Protein AF-A0A1L7NMN4-F1 (afdb_monomer)

Organism: Pseudomonas putida (NCBI:txid303)

pLDDT: mean 85.79, std 9.91, range [39.97, 95.75]

Secondary structure (DSSP, 8-state):
--HHHHHHHHHHHHHHHHHHHHHHHHHHHHHHHHHHHHT--HHHHHHHHHHHHHHHHHHHH-HHHHHTGGGGGHHHHHHHHHHHHHHHHHHHHHH----STTHHHHHHHHHHHHHHHHHHHHHHHHHHHHHHHHHHHHHS-S---

Solvent-accessible surface area (backbone atoms only — not comparable to full-atom values): 7760 Å² total; per-residue (Å²): 134,58,74,68,58,56,51,53,50,50,51,52,53,49,53,52,51,51,51,52,51,50,50,52,55,49,49,52,49,25,25,52,48,14,32,55,75,72,67,48,52,71,67,52,54,51,49,50,52,48,33,50,54,50,39,52,50,48,35,71,75,28,74,65,27,47,81,51,56,70,56,60,55,42,51,63,49,22,44,50,48,24,14,51,54,17,44,52,52,57,48,36,76,74,73,54,74,72,85,54,91,61,32,64,59,50,50,52,53,49,50,52,50,50,52,50,26,52,45,31,56,60,47,39,41,49,51,44,36,50,53,41,50,50,41,47,58,73,68,48,73,92,77,86,120

Sequence (145 aa):
MNAIGKIFVGIFVGIFAGWAVGAVLLEGKLFLDGMAKLGIGNLGLFYFLGAFFASIGLLIASGAARSWKRLLTLFPLAMVVVAAFGGMHAIEATVGAPQDPTAHIYQSLKGMATLAAYGAFWLLPLIVVITYSVMIFESRPASAE

Foldseek 3Di:
DDPVVVVVVVVVVVVVVVVVVVVVVLLVVLLVLLCVVLVNDPVLVCVLVVLLVLLVVLCVVDPLSVVVPVLSVLSVVLSNLSSVLSVVVVVCVVPNQDPPPCNVVVVVVNVVSSVVSVCSSPPSSVVSNVVSVVSVVVPDPPPPD

Mean predicted aligned error: 8.05 Å

Radius of gyration: 20.98 Å; Cα contacts (8 Å, |Δi|>4): 101; chains: 1; bounding box: 36×58×64 Å

Structure (mmCIF, N/CA/C/O backbone):
data_AF-A0A1L7NMN4-F1
#
_entry.id   AF-A0A1L7NMN4-F1
#
loop_
_atom_site.group_PDB
_atom_site.id
_atom_site.type_symbol
_atom_site.label_atom_id
_atom_site.label_alt_id
_atom_site.label_comp_id
_atom_site.label_asym_id
_atom_site.label_entity_id
_atom_site.label_seq_id
_atom_site.pdbx_PDB_ins_code
_atom_site.Cartn_x
_atom_site.Cartn_y
_atom_site.Cartn_z
_atom_site.occupancy
_atom_site.B_iso_or_equiv
_atom_site.auth_seq_id
_atom_site.auth_comp_id
_atom_site.auth_asym_id
_atom_site.auth_atom_id
_atom_site.pdbx_PDB_model_num
ATOM 1 N N . MET A 1 1 ? -22.308 -36.177 2.158 1.00 62.62 1 MET A N 1
ATOM 2 C CA . MET A 1 1 ? -21.189 -35.894 1.225 1.00 62.62 1 MET A CA 1
ATOM 3 C C . MET A 1 1 ? -20.233 -37.081 1.210 1.00 62.62 1 MET A C 1
ATOM 5 O O . MET A 1 1 ? -19.647 -37.370 2.249 1.00 62.62 1 MET A O 1
ATOM 9 N N . ASN A 1 2 ? -20.101 -37.772 0.072 1.00 79.88 2 ASN A N 1
ATOM 10 C CA . ASN A 1 2 ? -19.199 -38.924 -0.084 1.00 79.88 2 ASN A CA 1
ATOM 11 C C . ASN A 1 2 ? -17.719 -38.518 0.029 1.00 79.88 2 ASN A C 1
ATOM 13 O O . ASN A 1 2 ? -17.369 -37.366 -0.232 1.00 79.88 2 ASN A O 1
ATOM 17 N N . ALA A 1 3 ? -16.852 -39.473 0.389 1.00 77.06 3 ALA A N 1
ATOM 18 C CA . ALA A 1 3 ? -15.405 -39.282 0.561 1.00 77.06 3 ALA A CA 1
ATOM 19 C C . ALA A 1 3 ? -14.732 -38.595 -0.644 1.00 77.06 3 ALA A C 1
ATOM 21 O O . ALA A 1 3 ? -13.911 -37.701 -0.463 1.00 77.06 3 ALA A O 1
ATOM 22 N N . ILE A 1 4 ? -15.170 -38.923 -1.862 1.00 78.81 4 ILE A N 1
ATOM 23 C CA . ILE A 1 4 ? -14.701 -38.307 -3.112 1.00 78.81 4 ILE A CA 1
ATOM 24 C C . ILE A 1 4 ? -14.978 -36.793 -3.133 1.00 78.81 4 ILE A C 1
ATOM 26 O O . ILE A 1 4 ? -14.104 -36.008 -3.481 1.00 78.81 4 ILE A O 1
ATOM 30 N N . GLY A 1 5 ? -16.152 -36.352 -2.669 1.00 78.19 5 GLY A N 1
ATOM 31 C CA . GLY A 1 5 ? -16.494 -34.928 -2.608 1.00 78.19 5 GLY A CA 1
ATOM 32 C C . GLY A 1 5 ? -15.623 -34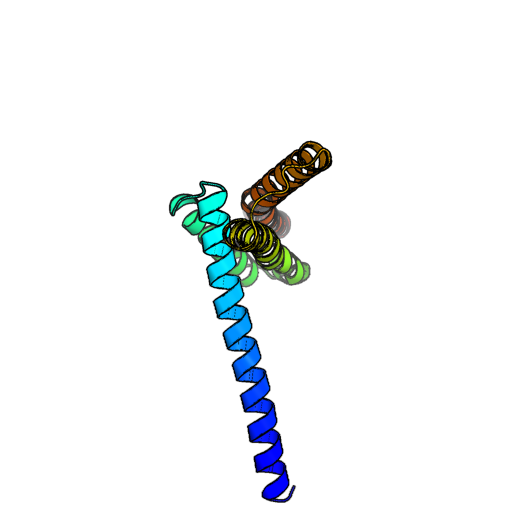.135 -1.628 1.00 78.19 5 GLY A C 1
ATOM 33 O O . GLY A 1 5 ? -15.301 -32.983 -1.892 1.00 78.19 5 GLY A O 1
ATOM 34 N N . LYS A 1 6 ? -15.179 -34.753 -0.525 1.00 81.56 6 LYS A N 1
ATOM 35 C CA . LYS A 1 6 ? -14.245 -34.117 0.423 1.00 81.56 6 LYS A CA 1
ATOM 36 C C . LYS A 1 6 ? -12.847 -33.951 -0.180 1.00 81.56 6 LYS A C 1
ATOM 38 O O . LYS A 1 6 ? -12.212 -32.930 0.059 1.00 81.56 6 LYS A O 1
ATOM 43 N N . ILE A 1 7 ? -12.401 -34.917 -0.987 1.00 82.38 7 ILE A N 1
ATOM 44 C CA . ILE A 1 7 ? -11.116 -34.856 -1.700 1.00 82.38 7 ILE A CA 1
ATOM 45 C C . ILE A 1 7 ? -11.128 -33.713 -2.720 1.00 82.38 7 ILE A C 1
ATOM 47 O O . ILE A 1 7 ? -10.221 -32.886 -2.711 1.00 82.38 7 ILE A O 1
ATOM 51 N N . PHE A 1 8 ? -12.179 -33.600 -3.539 1.00 85.88 8 PHE A N 1
ATOM 52 C CA . PHE A 1 8 ? -12.298 -32.499 -4.502 1.00 85.88 8 PHE A CA 1
ATOM 53 C C . PHE A 1 8 ? -12.349 -31.127 -3.823 1.00 85.88 8 PHE A C 1
ATOM 55 O O . PHE A 1 8 ? -11.641 -30.219 -4.250 1.00 85.88 8 PHE A O 1
ATOM 62 N N . VAL A 1 9 ? -13.111 -30.975 -2.734 1.00 86.00 9 VAL A N 1
ATOM 63 C CA . VAL A 1 9 ? -13.121 -29.723 -1.957 1.00 86.00 9 VAL A CA 1
ATOM 64 C C . VAL A 1 9 ? -11.730 -29.415 -1.398 1.00 86.00 9 VAL A C 1
ATOM 66 O O . VAL A 1 9 ? -11.286 -28.277 -1.500 1.00 86.00 9 VAL A O 1
ATOM 69 N N . GLY A 1 10 ? -11.012 -30.412 -0.873 1.00 81.31 10 GLY A N 1
ATOM 70 C CA . GLY A 1 10 ? -9.641 -30.237 -0.387 1.00 81.31 10 GLY A CA 1
ATOM 71 C C . GLY A 1 10 ? -8.669 -29.777 -1.476 1.00 81.31 10 GLY A C 1
ATOM 72 O O . GLY A 1 10 ? -7.881 -28.865 -1.239 1.00 81.31 10 GLY A O 1
ATOM 73 N N . ILE A 1 11 ? -8.766 -30.343 -2.684 1.00 86.50 11 ILE A N 1
ATOM 74 C CA . ILE A 1 11 ? -7.957 -29.929 -3.841 1.00 86.50 11 ILE A CA 1
ATOM 75 C C . ILE A 1 11 ? -8.286 -28.488 -4.238 1.00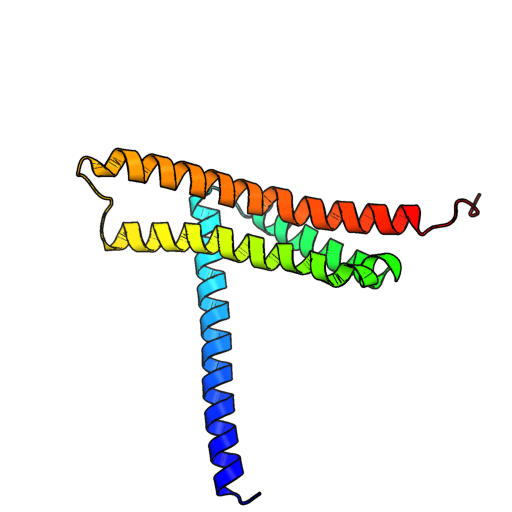 86.50 11 ILE A C 1
ATOM 77 O O . ILE A 1 11 ? -7.377 -27.674 -4.380 1.00 86.50 11 ILE A O 1
ATOM 81 N N . PHE A 1 12 ? -9.570 -28.145 -4.368 1.00 86.25 12 PHE A N 1
ATOM 82 C CA . PHE A 1 12 ? -9.983 -26.784 -4.716 1.00 86.25 12 PHE A CA 1
ATOM 83 C C . PHE A 1 12 ? -9.525 -25.767 -3.668 1.00 86.25 12 PHE A C 1
ATOM 85 O O . PHE A 1 12 ? -8.912 -24.762 -4.021 1.00 86.25 12 PHE A O 1
ATOM 92 N N . VAL A 1 13 ? -9.753 -26.042 -2.382 1.00 88.06 13 VAL A N 1
ATOM 93 C CA . VAL A 1 13 ? -9.293 -25.178 -1.285 1.00 88.06 13 VAL A CA 1
ATOM 94 C C . VAL A 1 13 ? -7.769 -25.045 -1.299 1.00 88.06 13 VAL A C 1
ATOM 96 O O . VAL A 1 13 ? -7.266 -23.936 -1.150 1.00 88.06 13 VAL A O 1
ATOM 99 N N . GLY A 1 14 ? -7.034 -26.134 -1.541 1.00 85.75 14 GLY A N 1
ATOM 100 C CA . GLY A 1 14 ? -5.575 -26.115 -1.655 1.00 85.75 14 GLY A CA 1
ATOM 101 C C . GLY A 1 14 ? -5.072 -25.245 -2.811 1.00 85.75 14 GLY A C 1
ATOM 102 O O . GLY A 1 14 ? -4.152 -24.451 -2.620 1.00 85.75 14 GLY A O 1
ATOM 103 N N . ILE A 1 15 ? -5.706 -25.331 -3.985 1.00 88.00 15 ILE A N 1
ATOM 104 C CA . ILE A 1 15 ? -5.367 -24.503 -5.154 1.00 88.00 15 ILE A CA 1
ATOM 105 C C . ILE A 1 15 ? -5.632 -23.023 -4.862 1.00 88.00 15 ILE A C 1
ATOM 107 O O . ILE A 1 15 ? -4.752 -22.190 -5.081 1.00 88.00 15 ILE A O 1
ATOM 111 N N . PHE A 1 16 ? -6.810 -22.692 -4.326 1.00 87.31 16 PHE A N 1
ATOM 112 C CA . PHE A 1 16 ? -7.161 -21.309 -3.995 1.00 87.31 16 PHE A CA 1
ATOM 113 C C . PHE A 1 16 ? -6.262 -20.726 -2.903 1.00 87.31 16 PHE A C 1
ATOM 115 O O . PHE A 1 16 ? -5.819 -19.584 -3.023 1.00 87.31 16 PHE A O 1
ATOM 122 N N . ALA A 1 17 ? -5.948 -21.504 -1.866 1.00 84.69 17 ALA A N 1
ATOM 123 C CA . ALA A 1 17 ? -5.016 -21.087 -0.826 1.00 84.69 17 ALA A CA 1
ATOM 124 C C . ALA A 1 17 ? -3.610 -20.853 -1.397 1.00 84.69 17 ALA A C 1
ATOM 126 O O . ALA A 1 17 ? -2.995 -19.830 -1.102 1.00 84.69 17 ALA A O 1
ATOM 127 N N . GLY A 1 18 ? -3.125 -21.749 -2.264 1.00 87.19 18 GLY A N 1
ATOM 128 C CA . GLY A 1 18 ? -1.839 -21.589 -2.946 1.00 87.19 18 GLY A CA 1
ATOM 129 C C . GLY A 1 18 ? -1.780 -20.326 -3.808 1.00 87.19 18 GLY A C 1
ATOM 130 O O . GLY A 1 18 ? -0.806 -19.579 -3.736 1.00 87.19 18 GLY A O 1
ATOM 131 N N . TRP A 1 19 ? -2.844 -20.038 -4.562 1.00 85.94 19 TRP A N 1
ATOM 132 C CA . TRP A 1 19 ? -2.963 -18.806 -5.348 1.00 85.94 19 TRP A CA 1
ATOM 133 C C . TRP A 1 19 ? -2.976 -17.555 -4.471 1.00 85.94 19 TRP A C 1
ATOM 135 O O . TRP A 1 19 ? -2.267 -16.597 -4.771 1.00 85.94 19 TRP A O 1
ATOM 145 N N . ALA A 1 20 ? -3.735 -17.566 -3.374 1.00 81.38 20 ALA A N 1
ATOM 146 C CA . ALA A 1 20 ? -3.796 -16.439 -2.449 1.00 81.38 20 ALA A CA 1
ATOM 147 C C . ALA A 1 20 ? -2.426 -16.152 -1.815 1.00 81.38 20 ALA A C 1
ATOM 149 O O . ALA A 1 20 ? -1.984 -15.006 -1.796 1.00 81.38 20 ALA A O 1
ATOM 150 N N . VAL A 1 21 ? -1.722 -17.190 -1.353 1.00 83.50 21 VAL A N 1
ATOM 151 C CA . VAL A 1 21 ? -0.370 -17.050 -0.791 1.00 83.50 21 VAL A CA 1
ATOM 152 C C . VAL A 1 21 ? 0.608 -16.542 -1.850 1.00 83.50 21 VAL A C 1
ATOM 154 O O . VAL A 1 21 ? 1.357 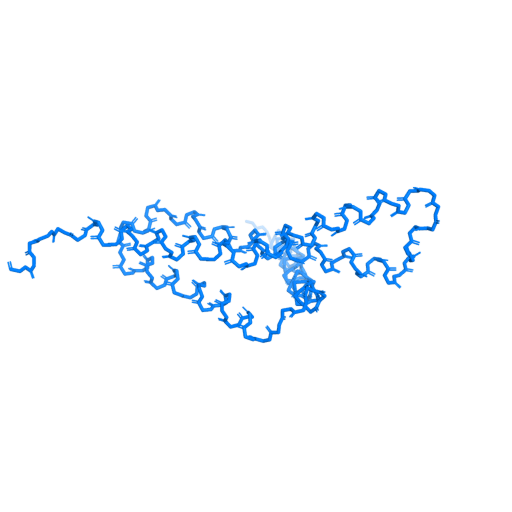-15.604 -1.585 1.00 83.50 21 VAL A O 1
ATOM 157 N N . GLY A 1 22 ? 0.574 -17.108 -3.059 1.00 83.56 22 GLY A N 1
ATOM 158 C CA . GLY A 1 22 ? 1.417 -16.663 -4.169 1.00 83.56 22 GLY A CA 1
ATOM 159 C C . GLY A 1 22 ? 1.191 -15.193 -4.524 1.00 83.56 22 GLY A C 1
ATOM 160 O O . GLY A 1 22 ? 2.158 -14.445 -4.665 1.00 83.56 22 GLY A O 1
ATOM 161 N N . ALA A 1 23 ? -0.070 -14.760 -4.592 1.00 83.25 23 ALA A N 1
ATOM 162 C CA . ALA A 1 23 ? -0.429 -13.371 -4.856 1.00 83.25 23 ALA A CA 1
ATOM 163 C C . ALA A 1 23 ? 0.093 -12.428 -3.762 1.00 83.25 23 ALA A C 1
ATOM 165 O O . ALA A 1 23 ? 0.697 -11.409 -4.077 1.00 83.25 23 ALA A O 1
ATOM 166 N N . VAL A 1 24 ? -0.062 -12.789 -2.484 1.00 85.31 24 VAL A N 1
ATOM 167 C CA . VAL A 1 24 ? 0.433 -11.973 -1.360 1.00 85.31 24 VAL A CA 1
ATOM 168 C C . VAL A 1 24 ? 1.957 -11.844 -1.382 1.00 85.31 24 VAL A C 1
ATOM 170 O O . VAL A 1 24 ? 2.480 -10.751 -1.172 1.00 85.31 24 VAL A O 1
ATOM 173 N N . LEU A 1 25 ? 2.680 -12.935 -1.650 1.00 87.31 25 LEU A N 1
ATOM 174 C CA . LEU A 1 25 ? 4.144 -12.909 -1.729 1.00 87.31 25 LEU A CA 1
ATOM 175 C C . LEU A 1 25 ? 4.636 -12.079 -2.920 1.00 87.31 25 LEU A C 1
ATOM 177 O O . LEU A 1 25 ? 5.603 -11.326 -2.785 1.00 87.31 25 LEU A O 1
ATOM 181 N N . LEU A 1 26 ? 3.967 -12.199 -4.070 1.00 88.12 26 LEU A N 1
ATOM 182 C CA . LEU A 1 26 ? 4.287 -11.425 -5.266 1.00 88.12 26 LEU A CA 1
ATOM 183 C C . LEU A 1 26 ? 4.040 -9.931 -5.041 1.00 88.12 26 LEU A C 1
ATOM 185 O O . LEU A 1 26 ? 4.953 -9.135 -5.242 1.00 88.12 26 LEU A O 1
ATOM 189 N N . GLU A 1 27 ? 2.846 -9.560 -4.578 1.00 86.88 27 GLU A N 1
ATOM 190 C CA . GLU A 1 27 ? 2.485 -8.172 -4.260 1.00 86.88 27 GLU A CA 1
ATOM 191 C C . GLU A 1 27 ? 3.422 -7.578 -3.205 1.00 86.88 27 GLU A C 1
ATOM 193 O O . GLU A 1 27 ? 3.904 -6.459 -3.359 1.00 86.88 27 GLU A O 1
ATOM 198 N N . GLY A 1 28 ? 3.760 -8.347 -2.165 1.00 87.56 28 GLY A N 1
ATOM 199 C CA . GLY A 1 28 ? 4.710 -7.920 -1.141 1.00 87.56 28 GLY A CA 1
ATOM 200 C C . GLY A 1 28 ? 6.094 -7.612 -1.714 1.00 87.56 28 GLY A C 1
ATOM 201 O O . GLY A 1 28 ? 6.682 -6.582 -1.386 1.00 87.56 28 GLY A O 1
ATOM 202 N N . LYS A 1 29 ? 6.603 -8.462 -2.613 1.00 91.25 29 LYS A N 1
ATOM 203 C CA . LYS A 1 29 ? 7.881 -8.216 -3.291 1.00 91.25 29 LYS A CA 1
ATOM 204 C C . LYS A 1 29 ? 7.809 -6.992 -4.207 1.00 91.25 29 LYS A C 1
ATOM 206 O O . LYS A 1 29 ? 8.675 -6.128 -4.123 1.00 91.25 29 LYS A O 1
ATOM 211 N N . LEU A 1 30 ? 6.774 -6.901 -5.042 1.00 91.88 30 LEU A N 1
ATOM 212 C CA . LEU A 1 30 ? 6.584 -5.782 -5.970 1.00 91.88 30 LEU A CA 1
ATOM 213 C C . LEU A 1 30 ? 6.436 -4.448 -5.235 1.00 91.88 30 LEU A C 1
ATOM 215 O O . LEU A 1 30 ? 6.956 -3.435 -5.695 1.00 91.88 30 LEU A O 1
ATOM 219 N N . PHE A 1 31 ? 5.774 -4.447 -4.079 1.00 92.75 31 PHE A N 1
ATOM 220 C CA . PHE A 1 31 ? 5.678 -3.283 -3.208 1.00 92.75 31 PHE A CA 1
ATOM 221 C C . PHE A 1 31 ? 7.053 -2.833 -2.705 1.00 92.75 31 PHE A C 1
ATOM 223 O O . PHE A 1 31 ? 7.387 -1.654 -2.825 1.00 92.75 31 PHE A O 1
ATOM 230 N N . LEU A 1 32 ? 7.872 -3.758 -2.191 1.00 92.12 32 LEU A N 1
ATOM 231 C CA . LEU A 1 32 ? 9.231 -3.447 -1.731 1.00 92.12 32 LEU A CA 1
ATOM 232 C C . LEU A 1 32 ? 10.121 -2.940 -2.875 1.00 92.12 32 LEU A C 1
ATOM 234 O O . LEU A 1 32 ? 10.842 -1.956 -2.701 1.00 92.12 32 LEU A O 1
ATOM 238 N N . ASP A 1 33 ? 10.027 -3.558 -4.053 1.00 91.38 33 ASP A N 1
ATOM 239 C CA . ASP A 1 33 ? 10.732 -3.103 -5.253 1.00 91.38 33 ASP A CA 1
ATOM 240 C C . ASP A 1 33 ? 10.263 -1.696 -5.662 1.00 91.38 33 ASP A C 1
ATOM 242 O O . ASP A 1 33 ? 11.083 -0.819 -5.940 1.00 91.38 33 ASP A O 1
ATOM 246 N N . GLY A 1 34 ? 8.952 -1.442 -5.636 1.00 91.00 34 GLY A N 1
ATOM 247 C CA . GLY A 1 34 ? 8.357 -0.131 -5.895 1.00 91.00 34 GLY A CA 1
ATOM 248 C C . GLY A 1 34 ? 8.869 0.940 -4.935 1.00 91.00 34 GLY A C 1
ATOM 249 O O . GLY A 1 34 ? 9.316 1.996 -5.380 1.00 91.00 34 GLY A O 1
ATOM 250 N N . MET A 1 35 ? 8.898 0.653 -3.632 1.00 93.56 35 MET A N 1
ATOM 251 C CA . MET A 1 35 ? 9.471 1.548 -2.622 1.00 93.56 35 MET A CA 1
ATOM 252 C C . MET A 1 35 ? 10.939 1.870 -2.903 1.00 93.56 35 MET A C 1
ATOM 254 O O . MET A 1 35 ? 11.326 3.041 -2.901 1.00 93.56 35 MET A O 1
ATOM 258 N N . ALA A 1 36 ? 11.747 0.847 -3.193 1.00 92.38 36 ALA A N 1
ATOM 259 C CA . ALA A 1 36 ? 13.159 1.026 -3.504 1.00 92.38 36 ALA A CA 1
ATOM 260 C C . ALA A 1 36 ? 13.356 1.898 -4.755 1.00 92.38 36 ALA A C 1
ATOM 262 O O . ALA A 1 36 ? 14.211 2.783 -4.755 1.00 92.38 36 ALA A O 1
ATOM 263 N N . LYS A 1 37 ? 12.535 1.709 -5.799 1.00 91.25 37 LYS A N 1
ATOM 264 C CA . LYS A 1 37 ? 12.571 2.526 -7.026 1.00 91.25 37 LYS A CA 1
ATOM 265 C C . LYS A 1 37 ? 12.116 3.960 -6.811 1.00 91.25 37 LYS A C 1
ATOM 267 O O . LYS A 1 37 ? 12.625 4.857 -7.476 1.00 91.25 37 LYS A O 1
ATOM 272 N N . LEU A 1 38 ? 11.200 4.182 -5.878 1.00 90.81 38 LEU A N 1
ATOM 273 C CA . LEU A 1 38 ? 10.827 5.526 -5.464 1.00 90.81 38 LEU A CA 1
ATOM 274 C C . LEU A 1 38 ? 11.932 6.179 -4.621 1.00 90.81 38 LEU A C 1
ATOM 276 O O . LEU A 1 38 ? 11.943 7.394 -4.519 1.00 90.81 38 LEU A O 1
ATOM 280 N N . GLY A 1 39 ? 12.887 5.430 -4.060 1.00 90.38 39 GLY A N 1
ATOM 281 C CA . GLY A 1 39 ? 13.892 5.962 -3.129 1.00 90.38 39 GLY A CA 1
ATOM 282 C C . GLY A 1 39 ? 13.388 6.033 -1.685 1.00 90.38 39 GLY A C 1
ATOM 283 O O . GLY A 1 39 ? 13.943 6.752 -0.854 1.00 90.38 39 GLY A O 1
ATOM 284 N N . ILE A 1 40 ? 12.328 5.288 -1.371 1.00 91.69 40 ILE A N 1
ATOM 285 C CA . ILE A 1 40 ? 11.748 5.215 -0.035 1.00 91.69 40 ILE A CA 1
ATOM 286 C C . ILE A 1 40 ? 12.483 4.126 0.748 1.00 91.69 40 ILE A C 1
ATOM 288 O O . ILE A 1 40 ? 12.312 2.934 0.504 1.00 91.69 40 ILE A O 1
ATOM 292 N N . GLY A 1 41 ? 13.318 4.547 1.697 1.00 90.25 41 GLY A N 1
ATOM 293 C CA . GLY A 1 41 ? 14.065 3.636 2.564 1.00 90.25 41 GLY A CA 1
ATOM 294 C C . GLY A 1 41 ? 13.233 3.043 3.708 1.00 90.25 41 GLY A C 1
ATOM 295 O O . GLY A 1 41 ? 12.030 3.278 3.841 1.00 90.25 41 GLY A O 1
ATOM 296 N N . ASN A 1 42 ? 13.915 2.331 4.609 1.00 91.12 42 ASN A N 1
ATOM 297 C CA . ASN A 1 42 ? 13.296 1.649 5.754 1.00 91.12 42 ASN A CA 1
ATOM 298 C C . ASN A 1 42 ? 12.477 2.581 6.663 1.00 91.12 42 ASN A C 1
ATOM 300 O O . ASN A 1 42 ? 11.465 2.158 7.211 1.00 91.12 42 ASN A O 1
ATOM 304 N N . LEU A 1 43 ? 12.865 3.856 6.793 1.00 90.88 43 LEU A N 1
ATOM 305 C CA . LEU A 1 43 ? 12.090 4.847 7.550 1.00 90.88 43 LEU A CA 1
ATOM 306 C C . LEU A 1 43 ? 10.679 5.040 6.984 1.00 90.88 43 LEU A C 1
ATOM 308 O O . LEU A 1 43 ? 9.722 5.119 7.750 1.00 90.88 43 LEU A O 1
ATOM 312 N N . GLY A 1 44 ? 10.533 5.065 5.656 1.00 90.50 44 GLY A N 1
ATOM 313 C CA . GLY A 1 44 ? 9.220 5.139 5.022 1.00 90.50 44 GLY A CA 1
ATOM 314 C C . GLY A 1 44 ? 8.400 3.879 5.283 1.00 90.50 44 GLY A C 1
ATOM 315 O O . GLY A 1 44 ? 7.215 3.974 5.589 1.00 90.50 44 GLY A O 1
ATOM 316 N N . LEU A 1 45 ? 9.028 2.699 5.236 1.00 92.31 45 LEU A N 1
ATOM 317 C CA . LEU A 1 45 ? 8.346 1.438 5.547 1.00 92.31 45 LEU A CA 1
ATOM 318 C C . LEU A 1 45 ? 7.822 1.427 6.988 1.00 92.31 45 LEU A C 1
ATOM 320 O O . LEU A 1 45 ? 6.666 1.079 7.224 1.00 92.31 45 LEU A O 1
ATOM 324 N N . PHE A 1 46 ? 8.648 1.852 7.948 1.00 94.12 46 PHE A N 1
ATOM 325 C CA . PHE A 1 46 ? 8.235 1.958 9.346 1.00 94.12 46 PHE A CA 1
ATOM 326 C C . PHE A 1 46 ? 7.142 3.002 9.553 1.00 94.12 46 PHE A C 1
ATOM 328 O O . PHE A 1 46 ? 6.228 2.757 10.335 1.00 94.12 46 PHE A O 1
ATOM 335 N N . TYR A 1 47 ? 7.187 4.122 8.830 1.00 94.94 47 TYR A N 1
ATOM 336 C CA . TYR A 1 47 ? 6.096 5.094 8.812 1.00 94.94 47 TYR A CA 1
ATOM 337 C C . TYR A 1 47 ? 4.783 4.453 8.337 1.00 94.94 47 TYR A C 1
ATOM 339 O O . TYR A 1 47 ? 3.769 4.549 9.028 1.00 94.94 47 TYR A O 1
ATOM 347 N N . PHE A 1 48 ? 4.808 3.751 7.202 1.00 94.81 48 PHE A N 1
ATOM 348 C CA . PHE A 1 48 ? 3.621 3.125 6.618 1.00 94.81 48 PHE A CA 1
ATOM 349 C C . PHE A 1 48 ? 3.016 2.071 7.557 1.00 94.81 48 PHE A C 1
ATOM 351 O O . PHE A 1 48 ? 1.817 2.097 7.849 1.00 94.81 48 PHE A O 1
ATOM 358 N N . LEU A 1 49 ? 3.855 1.177 8.089 1.00 94.62 49 LEU A N 1
ATOM 359 C CA . LEU A 1 49 ? 3.442 0.158 9.057 1.00 94.62 49 LEU A CA 1
ATOM 360 C C . LEU A 1 49 ? 2.962 0.785 10.369 1.00 94.62 49 LEU A C 1
ATOM 362 O O . LEU A 1 49 ? 1.944 0.367 10.917 1.00 94.62 49 LEU A O 1
ATOM 366 N N . GLY A 1 50 ? 3.653 1.814 10.857 1.00 95.50 50 GLY A N 1
ATOM 367 C CA . GLY A 1 50 ? 3.271 2.554 12.056 1.00 95.50 50 GLY A CA 1
ATOM 368 C C . GLY A 1 50 ? 1.894 3.198 11.916 1.00 95.50 50 GLY A C 1
ATOM 369 O O . GLY A 1 50 ? 1.053 3.031 12.796 1.00 95.50 50 GLY A O 1
ATOM 370 N N . ALA A 1 51 ? 1.620 3.854 10.787 1.00 95.56 51 ALA A N 1
ATOM 371 C CA . ALA A 1 51 ? 0.310 4.423 10.480 1.00 95.56 51 ALA A CA 1
ATOM 372 C C . ALA A 1 51 ? -0.785 3.346 10.397 1.00 95.56 51 ALA A C 1
ATOM 374 O O . ALA A 1 51 ? -1.898 3.555 10.889 1.00 95.56 51 ALA A O 1
ATOM 375 N N . PHE A 1 52 ? -0.472 2.177 9.830 1.00 95.44 52 PHE A N 1
ATOM 376 C CA . PHE A 1 52 ? -1.401 1.050 9.778 1.00 95.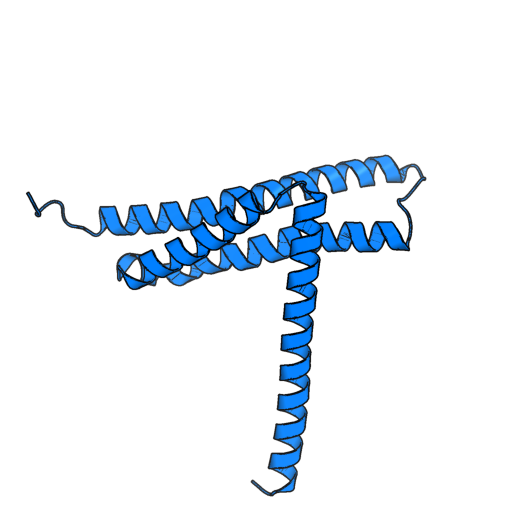44 52 PHE A CA 1
ATOM 377 C C . PHE A 1 52 ? -1.752 0.550 11.183 1.00 95.44 52 PHE A C 1
ATOM 379 O O . PHE A 1 52 ? -2.928 0.510 11.551 1.00 95.44 52 PHE A O 1
ATOM 386 N N . PHE A 1 53 ? -0.748 0.240 12.006 1.00 95.75 53 PHE A N 1
ATOM 387 C CA . PHE A 1 53 ? -0.973 -0.238 13.371 1.00 95.75 53 PHE A CA 1
ATOM 388 C C . PHE A 1 53 ? -1.645 0.814 14.258 1.00 95.75 53 PHE A C 1
ATOM 390 O O . PHE A 1 53 ? -2.547 0.470 15.022 1.00 95.75 53 PHE A O 1
ATOM 397 N N . ALA A 1 54 ? -1.287 2.093 14.113 1.00 94.12 54 ALA A N 1
ATOM 398 C CA . ALA A 1 54 ? -1.967 3.192 14.794 1.00 94.12 54 ALA A CA 1
ATOM 399 C C . ALA A 1 54 ? -3.452 3.253 14.407 1.00 94.12 54 ALA A C 1
ATOM 401 O O . ALA A 1 54 ? -4.312 3.317 15.282 1.00 94.12 54 ALA A O 1
ATOM 402 N N . SER A 1 55 ? -3.771 3.143 13.114 1.00 93.81 55 SER A N 1
ATOM 403 C CA . SER A 1 55 ? -5.156 3.131 12.625 1.00 93.81 55 SER A CA 1
ATOM 404 C C . SER A 1 55 ? -5.965 1.964 13.196 1.00 93.81 55 SER A C 1
ATOM 406 O O . SER A 1 55 ? -7.115 2.148 13.594 1.00 93.81 55 SER A O 1
ATOM 408 N N . ILE A 1 56 ? -5.367 0.771 13.288 1.00 93.56 56 ILE A N 1
ATOM 409 C CA . ILE A 1 56 ? -5.991 -0.395 13.931 1.00 93.56 56 ILE A CA 1
ATOM 410 C C . ILE A 1 56 ? -6.215 -0.140 15.428 1.00 93.56 56 ILE A C 1
ATOM 412 O O . ILE A 1 56 ? -7.306 -0.405 15.934 1.00 93.56 56 ILE A O 1
ATOM 416 N N . GLY A 1 57 ? -5.224 0.418 16.129 1.00 91.06 57 GLY A N 1
ATOM 417 C CA . GLY A 1 57 ? -5.337 0.774 17.545 1.00 91.06 57 GLY A CA 1
ATOM 418 C C . GLY A 1 57 ? -6.476 1.762 17.816 1.00 91.06 57 GLY A C 1
ATOM 419 O O . GLY A 1 57 ? -7.306 1.520 18.694 1.00 91.06 57 GLY A O 1
ATOM 420 N N . LEU A 1 58 ? -6.577 2.824 17.012 1.00 90.38 58 LEU A N 1
ATOM 421 C CA . LEU A 1 58 ? -7.657 3.816 17.096 1.00 90.38 58 LEU A CA 1
ATOM 422 C C . LEU A 1 58 ? -9.031 3.182 16.830 1.00 90.38 58 LEU A C 1
ATOM 424 O O . LEU A 1 58 ? -9.996 3.450 17.549 1.00 90.38 58 LEU A O 1
ATOM 428 N N . LEU A 1 59 ? -9.116 2.283 15.847 1.00 89.81 59 LEU A N 1
ATOM 429 C CA . LEU A 1 59 ? -10.348 1.568 15.519 1.00 89.81 59 LEU A CA 1
ATOM 430 C C . LEU A 1 59 ? -10.816 0.640 16.652 1.00 89.81 59 LEU A C 1
ATOM 432 O O . LEU A 1 59 ? -12.015 0.499 16.899 1.00 89.81 59 LEU A O 1
ATOM 436 N N . ILE A 1 60 ? -9.892 0.013 17.378 1.00 89.12 60 ILE A N 1
ATOM 437 C CA . ILE A 1 60 ? -10.233 -0.797 18.554 1.00 89.12 60 ILE A CA 1
ATOM 438 C C . ILE A 1 60 ? -10.700 0.107 19.703 1.00 89.12 60 ILE A C 1
ATOM 440 O O . ILE A 1 60 ? -11.713 -0.200 20.340 1.00 89.12 60 ILE A O 1
ATOM 444 N N . ALA A 1 61 ? -10.018 1.234 19.921 1.00 85.19 61 ALA A N 1
ATOM 445 C CA . ALA A 1 61 ? -10.256 2.145 21.039 1.00 85.19 61 ALA A CA 1
ATOM 446 C C . ALA A 1 61 ? -11.602 2.894 20.988 1.00 85.19 61 ALA A C 1
ATOM 448 O O . ALA A 1 61 ? -12.088 3.314 22.036 1.00 85.19 61 ALA A O 1
ATOM 449 N N . SER A 1 62 ? -12.227 3.061 19.815 1.00 81.06 62 SER A N 1
ATOM 450 C CA . SER A 1 62 ? -13.482 3.818 19.692 1.00 81.06 62 SER A CA 1
ATOM 451 C C . SER A 1 62 ? -14.495 3.199 18.735 1.00 81.06 62 SER A C 1
ATOM 453 O O . SER A 1 62 ? -14.183 2.844 17.600 1.00 81.06 62 SER A O 1
ATOM 455 N N . GLY A 1 63 ? -15.758 3.152 19.171 1.00 82.31 63 GLY A N 1
ATOM 456 C CA . GLY A 1 63 ? -16.885 2.761 18.323 1.00 82.31 63 GLY A CA 1
ATOM 457 C C . GLY A 1 63 ? -17.121 3.712 17.142 1.00 82.31 63 GLY A C 1
ATOM 458 O O . GLY A 1 63 ? -17.523 3.248 16.075 1.00 82.31 63 GLY A O 1
ATOM 459 N N . ALA A 1 64 ? -16.804 5.005 17.291 1.00 81.19 64 ALA A N 1
ATOM 460 C CA . ALA A 1 64 ? -16.934 5.996 16.221 1.00 81.19 64 ALA A CA 1
ATOM 461 C C . ALA A 1 64 ? -15.952 5.728 15.069 1.00 81.19 64 ALA A C 1
ATOM 463 O O . ALA A 1 64 ? -16.329 5.809 13.907 1.00 81.19 64 ALA A O 1
ATOM 464 N N . ALA A 1 65 ? -14.722 5.298 15.368 1.00 83.44 65 ALA A N 1
ATOM 465 C CA . ALA A 1 65 ? -13.765 4.895 14.335 1.00 83.44 65 ALA A CA 1
ATOM 466 C C . ALA A 1 65 ? -14.180 3.579 13.637 1.00 83.44 65 ALA A C 1
ATOM 468 O O . ALA A 1 65 ? -13.970 3.411 12.434 1.00 83.44 65 ALA A O 1
ATOM 469 N N . ARG A 1 66 ? -14.840 2.647 14.348 1.00 83.75 66 ARG A N 1
ATOM 470 C CA . ARG A 1 66 ? -15.317 1.376 13.755 1.00 83.75 66 ARG A CA 1
ATOM 471 C C . ARG A 1 66 ? -16.398 1.558 12.699 1.00 83.75 66 ARG A C 1
ATOM 473 O O . ARG A 1 66 ? -16.469 0.728 11.786 1.00 83.75 66 ARG A O 1
ATOM 480 N N . SER A 1 67 ? -17.233 2.595 12.794 1.00 84.50 67 SER A N 1
ATOM 481 C CA . SER A 1 67 ? -18.275 2.840 11.785 1.00 84.50 67 SER A CA 1
ATOM 482 C C . SER A 1 67 ? -17.673 3.171 10.412 1.00 84.50 67 SER A C 1
ATOM 484 O O . SER A 1 67 ? -18.280 2.858 9.388 1.00 84.50 67 SER A O 1
ATOM 486 N N . TRP A 1 68 ? -16.421 3.644 10.379 1.00 85.25 68 TRP A N 1
ATOM 487 C CA . TRP A 1 68 ? -15.667 3.963 9.164 1.00 85.25 68 TRP A CA 1
ATOM 488 C C . TRP A 1 68 ? -14.530 2.986 8.862 1.00 85.25 68 TRP A C 1
ATOM 490 O O . TRP A 1 68 ? -13.627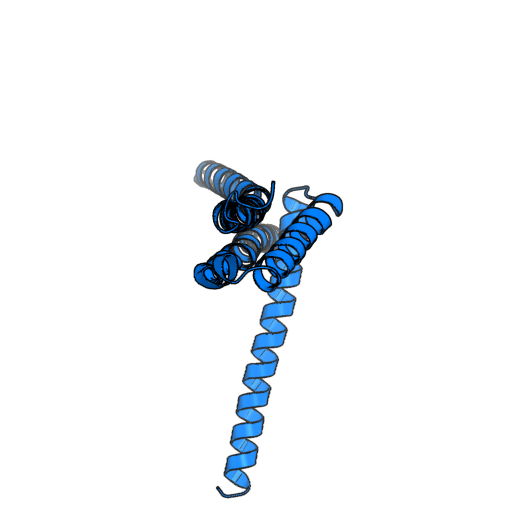 3.318 8.100 1.00 85.25 68 TRP A O 1
ATOM 500 N N . LYS A 1 69 ? -14.602 1.739 9.355 1.00 87.44 69 LYS A N 1
ATOM 501 C CA . LYS A 1 69 ? -13.574 0.697 9.133 1.00 87.44 69 LYS A CA 1
ATOM 502 C C . LYS A 1 69 ? -13.137 0.504 7.677 1.00 87.44 69 LYS A C 1
ATOM 504 O O . LYS A 1 69 ? -12.036 0.028 7.422 1.00 87.44 69 LYS A O 1
ATOM 509 N N . ARG A 1 70 ? -14.001 0.864 6.720 1.00 89.94 70 ARG A N 1
ATOM 510 C CA . ARG A 1 70 ? -13.706 0.831 5.282 1.00 89.94 70 ARG A CA 1
ATOM 511 C C . ARG A 1 70 ? -12.546 1.753 4.900 1.00 89.94 70 ARG A C 1
ATOM 513 O O . ARG A 1 70 ? -11.865 1.434 3.943 1.00 89.94 70 ARG A O 1
ATOM 520 N N . LEU A 1 71 ? -12.251 2.817 5.651 1.00 91.12 71 LEU A N 1
ATOM 521 C CA . LEU A 1 71 ? -11.088 3.678 5.390 1.00 91.12 71 LEU A CA 1
ATOM 522 C C . LEU A 1 71 ? -9.75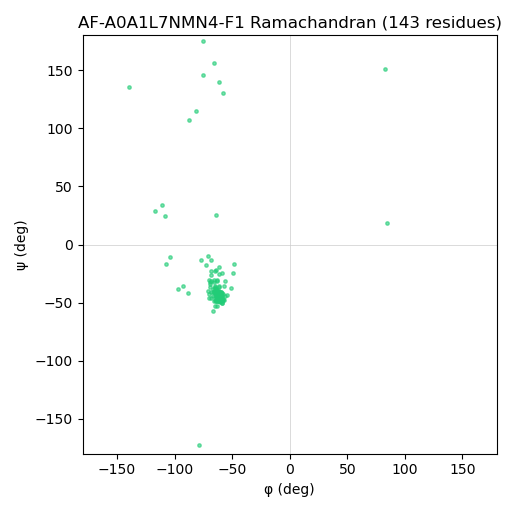8 2.912 5.443 1.00 91.12 71 LEU A C 1
ATOM 524 O O . LEU A 1 71 ? -8.813 3.292 4.756 1.00 91.12 71 LEU A O 1
ATOM 528 N N . LEU A 1 72 ? -9.692 1.782 6.160 1.00 92.50 72 LEU A N 1
ATOM 529 C CA . LEU A 1 72 ? -8.511 0.916 6.139 1.00 92.50 72 LEU A CA 1
ATOM 530 C C . LEU A 1 72 ? -8.198 0.354 4.746 1.00 92.50 72 LEU A C 1
ATOM 532 O O . LEU A 1 72 ? -7.056 -0.033 4.528 1.00 92.50 72 LEU A O 1
ATOM 536 N N . THR A 1 73 ? -9.142 0.337 3.793 1.00 91.88 73 THR A N 1
ATOM 537 C CA . THR A 1 73 ? -8.869 -0.112 2.415 1.00 91.88 73 THR A CA 1
ATOM 538 C C . THR A 1 73 ? -7.945 0.835 1.651 1.00 91.88 73 THR A 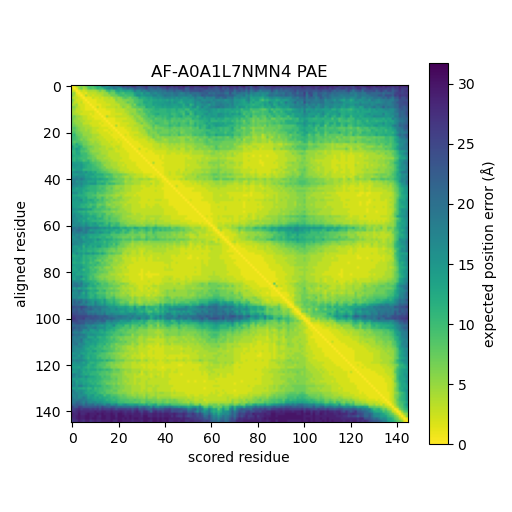C 1
ATOM 540 O O . THR A 1 73 ? -7.409 0.447 0.616 1.00 91.88 73 THR A O 1
ATOM 543 N N . LEU A 1 74 ? -7.708 2.051 2.153 1.00 92.44 74 LEU A N 1
ATOM 544 C CA . LEU A 1 74 ? -6.738 2.972 1.562 1.00 92.44 74 LEU A CA 1
ATOM 545 C C . LEU A 1 74 ? -5.288 2.485 1.727 1.00 92.44 74 LEU A C 1
ATOM 547 O O . LEU A 1 74 ? -4.460 2.787 0.874 1.00 92.44 74 LEU A O 1
ATOM 551 N N . PHE A 1 75 ? -4.989 1.674 2.750 1.00 93.25 75 PHE A N 1
ATOM 552 C CA . PHE A 1 75 ? -3.673 1.043 2.917 1.00 93.25 75 PHE A CA 1
ATOM 553 C C . PHE A 1 75 ? -3.356 0.012 1.824 1.00 93.25 75 PHE A C 1
ATOM 555 O O . PHE A 1 75 ? -2.354 0.190 1.134 1.00 93.25 75 PHE A O 1
ATOM 562 N N . PRO A 1 76 ? -4.171 -1.040 1.598 1.00 91.81 76 PRO A N 1
ATOM 563 C CA . PRO A 1 76 ? -3.916 -1.973 0.508 1.00 91.81 76 PRO A CA 1
ATOM 564 C C . PRO A 1 76 ? -4.008 -1.289 -0.860 1.00 91.81 76 PRO A C 1
ATOM 566 O O . PRO A 1 76 ? -3.252 -1.651 -1.752 1.00 91.81 76 PRO A O 1
ATOM 569 N N . LEU A 1 77 ? -4.846 -0.258 -1.031 1.00 92.38 77 LEU A N 1
ATOM 570 C CA . LEU A 1 77 ? -4.838 0.541 -2.260 1.00 92.38 77 LEU A CA 1
ATOM 571 C C . LEU A 1 77 ? -3.483 1.234 -2.474 1.00 92.38 77 LEU A C 1
ATOM 573 O O . LEU A 1 77 ? -2.925 1.152 -3.565 1.00 92.38 77 LEU A O 1
ATOM 577 N N . ALA A 1 78 ? -2.930 1.870 -1.436 1.00 93.00 78 ALA A N 1
ATOM 578 C CA . ALA A 1 78 ? -1.600 2.471 -1.497 1.00 93.00 78 ALA A CA 1
ATOM 579 C C . ALA A 1 78 ? -0.523 1.431 -1.834 1.00 93.00 78 ALA A C 1
ATOM 581 O O . ALA A 1 78 ? 0.339 1.694 -2.672 1.00 93.00 78 ALA A O 1
ATOM 582 N N . MET A 1 79 ? -0.609 0.237 -1.236 1.00 92.38 79 MET A N 1
ATOM 583 C CA . MET A 1 79 ? 0.301 -0.866 -1.548 1.00 92.38 79 MET A CA 1
ATOM 584 C C . MET A 1 79 ? 0.224 -1.269 -3.018 1.00 92.38 79 MET A C 1
ATOM 586 O O . MET A 1 79 ? 1.264 -1.346 -3.660 1.00 92.38 79 MET A O 1
ATOM 590 N N . VAL A 1 80 ? -0.978 -1.452 -3.570 1.00 93.31 80 VAL A N 1
ATOM 591 C CA . VAL A 1 80 ? -1.171 -1.832 -4.980 1.00 93.31 80 VAL A CA 1
ATOM 592 C C . VAL A 1 80 ? -0.628 -0.763 -5.928 1.00 93.31 80 VAL A C 1
ATOM 594 O O . VAL A 1 80 ? 0.030 -1.096 -6.908 1.00 93.31 80 VAL A O 1
ATOM 597 N N . VAL A 1 81 ? -0.847 0.525 -5.644 1.00 92.88 81 VAL A N 1
ATOM 598 C CA . VAL A 1 81 ? -0.323 1.615 -6.489 1.00 92.88 81 VAL A CA 1
ATOM 599 C C . VAL A 1 81 ? 1.212 1.615 -6.501 1.00 92.88 81 VAL A C 1
ATOM 601 O O . VAL A 1 81 ? 1.826 1.751 -7.560 1.00 92.88 81 VAL A O 1
ATOM 604 N N . VAL A 1 82 ? 1.845 1.423 -5.341 1.00 94.31 82 VAL A N 1
ATOM 605 C CA . VAL A 1 82 ? 3.312 1.358 -5.229 1.00 94.31 82 VAL A CA 1
ATOM 606 C C . VAL A 1 82 ? 3.865 0.066 -5.846 1.00 94.31 82 VAL A C 1
ATOM 608 O O . VAL A 1 82 ? 4.872 0.109 -6.553 1.00 94.31 82 VAL A O 1
ATOM 611 N N . ALA A 1 83 ? 3.189 -1.067 -5.650 1.00 90.75 83 ALA A N 1
ATOM 612 C CA . ALA A 1 83 ? 3.550 -2.350 -6.246 1.00 90.75 83 ALA A CA 1
ATOM 613 C C . ALA A 1 83 ? 3.442 -2.322 -7.775 1.00 90.75 83 ALA A C 1
ATOM 615 O O . ALA A 1 83 ? 4.344 -2.801 -8.460 1.00 90.75 83 ALA A O 1
ATOM 616 N N . ALA A 1 84 ? 2.403 -1.688 -8.324 1.00 89.75 84 ALA A N 1
ATOM 617 C CA . ALA A 1 84 ? 2.250 -1.489 -9.762 1.00 89.75 84 ALA A CA 1
ATOM 618 C C . ALA A 1 84 ? 3.425 -0.692 -10.352 1.00 89.75 84 ALA A C 1
ATOM 620 O O . ALA A 1 84 ? 3.953 -1.057 -11.403 1.00 89.75 84 ALA A O 1
ATOM 621 N N . PHE A 1 85 ? 3.901 0.342 -9.650 1.00 90.94 85 PHE A N 1
ATOM 622 C CA . PHE A 1 85 ? 5.094 1.087 -10.058 1.00 90.94 85 PHE A CA 1
ATOM 623 C C . PHE A 1 85 ? 6.373 0.230 -10.022 1.00 90.94 85 PHE A C 1
ATOM 625 O O . PHE A 1 85 ? 7.201 0.313 -10.936 1.00 90.94 85 PHE A O 1
ATOM 632 N N . GLY A 1 86 ? 6.524 -0.624 -9.004 1.00 86.38 86 GLY A N 1
ATOM 633 C CA . GLY A 1 86 ? 7.596 -1.624 -8.941 1.00 86.38 86 GLY A CA 1
ATOM 634 C C . GLY A 1 86 ? 7.532 -2.625 -10.099 1.00 86.38 86 GLY A C 1
ATOM 635 O O . GLY A 1 86 ? 8.538 -2.874 -10.765 1.00 86.38 86 GLY A O 1
ATOM 636 N N . GLY A 1 87 ? 6.333 -3.122 -10.408 1.00 84.31 87 GLY A N 1
ATOM 637 C CA . GLY A 1 87 ? 6.068 -4.027 -11.526 1.00 84.31 87 GLY A CA 1
ATOM 638 C C . GLY A 1 87 ? 6.396 -3.415 -12.886 1.00 84.31 87 GLY A C 1
ATOM 639 O O . GLY A 1 87 ? 7.047 -4.066 -13.702 1.00 84.31 87 GLY A O 1
ATOM 640 N N . MET A 1 88 ? 6.045 -2.144 -13.113 1.00 85.50 88 MET A N 1
ATOM 641 C CA . MET A 1 88 ? 6.443 -1.418 -14.327 1.00 85.50 88 MET A CA 1
ATOM 642 C C . MET A 1 88 ? 7.967 -1.419 -14.513 1.00 85.50 88 MET A C 1
ATOM 644 O O . MET A 1 88 ? 8.449 -1.709 -15.604 1.00 85.50 88 MET A O 1
ATOM 648 N N . HIS A 1 89 ? 8.735 -1.172 -13.447 1.00 83.81 89 HIS A N 1
ATOM 649 C CA . HIS A 1 89 ? 10.201 -1.194 -13.507 1.00 83.81 89 HIS A CA 1
ATOM 650 C C . HIS A 1 89 ? 10.782 -2.598 -13.706 1.00 83.81 89 HIS A C 1
ATOM 652 O O . HIS A 1 89 ? 11.812 -2.745 -14.365 1.00 83.81 89 HIS A O 1
ATOM 658 N N . ALA A 1 90 ? 10.149 -3.633 -13.152 1.00 82.44 90 ALA A N 1
ATOM 659 C CA . ALA A 1 90 ? 10.555 -5.017 -13.388 1.00 82.44 90 ALA A CA 1
ATOM 660 C C . ALA A 1 90 ? 10.363 -5.415 -14.866 1.00 82.44 90 ALA A C 1
ATOM 662 O O . ALA A 1 90 ? 11.220 -6.080 -15.453 1.00 82.44 90 ALA A O 1
ATOM 663 N N . ILE A 1 91 ? 9.275 -4.951 -15.488 1.00 82.19 91 ILE A N 1
ATOM 664 C CA . ILE A 1 91 ? 9.008 -5.156 -16.918 1.00 82.19 91 ILE A CA 1
ATOM 665 C C . ILE A 1 91 ? 10.010 -4.366 -17.775 1.00 82.19 91 ILE A C 1
ATOM 667 O O . ILE A 1 91 ? 10.599 -4.942 -18.689 1.00 82.19 91 ILE A O 1
ATOM 671 N N . GLU A 1 92 ? 10.274 -3.093 -17.453 1.00 81.62 92 GLU A N 1
ATOM 672 C CA . GLU A 1 92 ? 11.296 -2.276 -18.139 1.00 81.62 92 GLU A CA 1
ATOM 673 C C . GLU A 1 92 ? 12.671 -2.954 -18.145 1.00 81.62 92 GLU A C 1
ATOM 675 O O . GLU A 1 92 ? 13.344 -2.977 -19.173 1.00 81.62 92 GLU A O 1
ATOM 680 N N . ALA A 1 93 ? 13.082 -3.529 -17.011 1.00 79.00 93 ALA A N 1
ATOM 681 C CA . ALA A 1 93 ? 14.363 -4.222 -16.890 1.00 79.00 93 ALA A CA 1
ATOM 682 C C . ALA A 1 93 ? 14.462 -5.469 -17.787 1.00 79.00 93 ALA A C 1
ATOM 684 O O . ALA A 1 93 ? 15.566 -5.904 -18.103 1.00 79.00 93 ALA A O 1
ATOM 685 N N . THR A 1 94 ? 13.323 -6.035 -18.195 1.00 81.75 94 THR A N 1
ATOM 686 C CA . THR A 1 94 ? 13.258 -7.262 -18.999 1.00 81.75 94 THR A CA 1
ATOM 687 C C . THR A 1 94 ? 13.105 -6.969 -20.494 1.00 81.75 94 THR A C 1
ATOM 689 O O . THR A 1 94 ? 13.682 -7.675 -21.316 1.00 81.75 94 THR A O 1
ATOM 692 N N . VAL A 1 95 ? 12.328 -5.943 -20.858 1.00 80.38 95 VAL A N 1
ATOM 693 C CA . VAL A 1 95 ? 11.927 -5.666 -22.254 1.00 80.38 95 VAL A CA 1
ATOM 694 C C . VAL A 1 95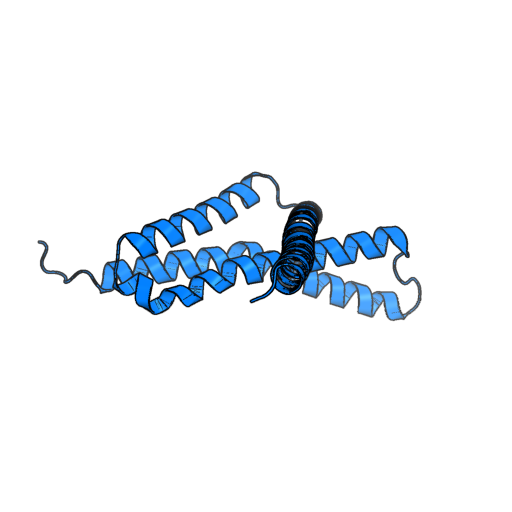 ? 12.647 -4.443 -22.845 1.00 80.38 95 VAL A C 1
ATOM 696 O O . VAL A 1 95 ? 12.716 -4.296 -24.062 1.00 80.38 95 VAL A O 1
ATOM 699 N N . GLY A 1 96 ? 13.242 -3.591 -22.006 1.00 75.50 96 GLY A N 1
ATOM 700 C CA . GLY A 1 96 ? 13.841 -2.323 -22.419 1.00 75.50 96 GLY A CA 1
ATOM 701 C C . GLY A 1 96 ? 12.808 -1.198 -22.547 1.00 75.50 96 GLY A C 1
ATOM 702 O O . GLY A 1 96 ? 11.630 -1.426 -22.817 1.00 75.50 96 GLY A O 1
ATOM 703 N N . ALA A 1 97 ? 13.246 0.043 -22.317 1.00 72.88 97 ALA A N 1
ATOM 704 C CA . ALA A 1 97 ? 12.387 1.216 -22.470 1.00 72.88 97 ALA A CA 1
ATOM 705 C C . ALA A 1 97 ? 12.168 1.549 -23.963 1.00 72.88 97 ALA A C 1
ATOM 707 O O . ALA A 1 97 ? 13.106 1.399 -24.752 1.00 72.88 97 ALA A O 1
ATOM 708 N N . PRO A 1 98 ? 10.980 2.050 -24.360 1.00 74.50 98 PRO A N 1
ATOM 709 C CA . PRO A 1 98 ? 10.733 2.486 -25.735 1.00 74.50 98 PRO A CA 1
ATOM 710 C C . PRO A 1 98 ? 11.725 3.585 -26.155 1.00 74.50 98 PRO A C 1
ATOM 712 O O . PRO A 1 98 ? 11.885 4.561 -25.421 1.00 74.50 98 PRO A O 1
ATOM 715 N N . GLN A 1 99 ? 12.369 3.445 -27.322 1.00 74.56 99 GLN A N 1
ATOM 716 C CA . GLN A 1 99 ? 13.345 4.424 -27.848 1.00 74.56 99 GLN A CA 1
ATOM 717 C C . GLN A 1 99 ? 12.808 5.316 -28.981 1.00 74.56 99 GLN A C 1
ATOM 719 O O . GLN A 1 99 ? 13.437 6.305 -29.343 1.00 74.56 99 GLN A O 1
ATOM 724 N N . ASP A 1 100 ? 11.636 4.983 -29.512 1.00 82.00 100 ASP A N 1
ATOM 725 C CA . ASP A 1 100 ? 10.963 5.694 -30.601 1.00 82.00 100 ASP A CA 1
ATOM 726 C C . ASP A 1 100 ? 10.315 7.013 -30.134 1.00 82.00 100 ASP A C 1
ATOM 728 O O . ASP A 1 100 ? 10.282 7.285 -28.934 1.00 82.00 100 ASP A O 1
ATOM 732 N N . PRO A 1 101 ? 9.734 7.846 -31.025 1.00 67.56 101 PRO A N 1
ATOM 733 C CA . PRO A 1 101 ? 8.990 9.069 -30.665 1.00 67.56 101 PRO A CA 1
ATOM 734 C C . PRO A 1 101 ? 7.926 8.916 -29.556 1.00 67.56 101 PRO A C 1
ATOM 736 O O . PRO A 1 101 ? 7.520 9.903 -28.941 1.00 67.56 101 PRO A O 1
ATOM 739 N N . THR A 1 102 ? 7.505 7.692 -29.229 1.00 76.19 102 THR A N 1
ATOM 740 C CA . THR A 1 102 ? 6.669 7.371 -28.060 1.00 76.19 102 THR A CA 1
ATOM 741 C C . THR A 1 102 ? 7.398 7.492 -26.712 1.00 76.19 102 THR A C 1
ATOM 743 O O . THR A 1 102 ? 6.747 7.462 -25.668 1.00 76.19 102 THR A O 1
ATOM 746 N N . ALA A 1 103 ? 8.722 7.664 -26.695 1.00 79.69 103 ALA A N 1
ATOM 747 C CA . ALA A 1 103 ? 9.547 7.797 -25.495 1.00 79.69 103 ALA A CA 1
ATOM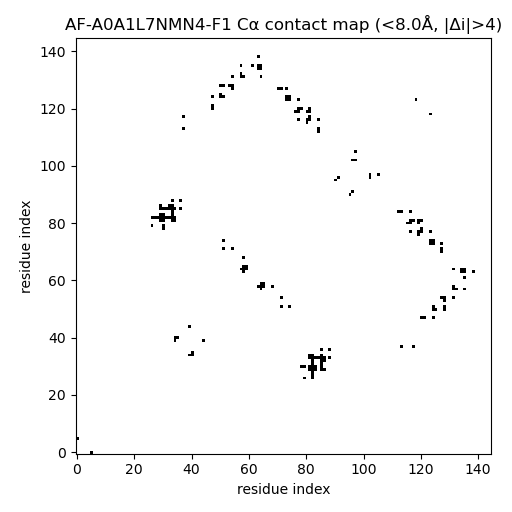 748 C C . ALA A 1 103 ? 9.176 9.027 -24.651 1.00 79.69 103 ALA A C 1
ATOM 750 O O . ALA A 1 103 ? 9.171 8.954 -23.424 1.00 79.69 103 ALA A O 1
ATOM 751 N N . HIS A 1 104 ? 8.794 10.142 -25.282 1.00 79.00 104 HIS A N 1
ATOM 752 C CA . HIS A 1 104 ? 8.336 11.330 -24.553 1.00 79.00 104 HIS A CA 1
ATOM 753 C C . HIS A 1 104 ? 7.013 11.076 -23.821 1.00 79.00 104 HIS A C 1
ATOM 755 O O . HIS A 1 104 ? 6.887 11.402 -22.642 1.00 79.00 104 HIS A O 1
ATOM 761 N N . ILE A 1 105 ? 6.057 10.421 -24.489 1.00 82.31 105 ILE A N 1
ATOM 762 C CA . ILE A 1 105 ? 4.774 10.025 -23.888 1.00 82.31 105 ILE A CA 1
ATOM 763 C C . ILE A 1 105 ? 5.028 9.066 -22.721 1.00 82.31 105 ILE A C 1
ATOM 765 O O . ILE A 1 105 ? 4.460 9.223 -21.640 1.00 82.31 105 ILE A O 1
ATOM 769 N N . TYR A 1 106 ? 5.936 8.112 -22.922 1.00 82.06 106 TYR A N 1
ATOM 770 C CA . TYR A 1 106 ? 6.349 7.163 -21.901 1.00 82.06 106 TYR A CA 1
ATOM 771 C C . TYR A 1 106 ? 6.925 7.848 -20.654 1.00 82.06 106 TYR A C 1
ATOM 773 O O . TYR A 1 106 ? 6.508 7.552 -19.534 1.00 82.06 106 TYR A O 1
ATOM 781 N N . GLN A 1 107 ? 7.843 8.801 -20.830 1.00 82.88 107 GLN A N 1
ATOM 782 C CA . GLN A 1 107 ? 8.439 9.545 -19.719 1.00 82.88 107 GLN A CA 1
ATOM 783 C C . GLN A 1 107 ? 7.405 10.379 -18.955 1.00 82.88 107 GLN A C 1
ATOM 785 O O . GLN A 1 107 ? 7.437 10.398 -17.723 1.00 82.88 107 GLN A O 1
ATOM 790 N N . SER A 1 108 ? 6.455 11.016 -19.647 1.00 85.25 108 SER A N 1
ATOM 791 C CA . SER A 1 108 ? 5.363 11.743 -18.988 1.00 85.25 108 SER A CA 1
ATOM 792 C C . SER A 1 108 ? 4.480 10.811 -18.154 1.00 85.25 108 SER A C 1
ATOM 794 O O . SER A 1 108 ? 4.218 11.102 -16.986 1.00 85.25 108 SER A O 1
ATOM 796 N N . LEU A 1 109 ? 4.085 9.658 -18.706 1.00 85.06 109 LEU A N 1
ATOM 797 C CA . LEU A 1 109 ? 3.297 8.653 -17.981 1.00 85.06 109 LEU A CA 1
ATOM 798 C C . LEU A 1 109 ? 4.053 8.104 -16.765 1.00 85.06 109 LEU A C 1
ATOM 800 O O . LEU A 1 109 ? 3.477 7.979 -15.684 1.00 85.06 109 LEU A O 1
ATOM 804 N N . LYS A 1 110 ? 5.357 7.846 -16.903 1.00 86.62 110 LYS A N 1
ATOM 805 C CA . LYS A 1 110 ? 6.222 7.415 -15.798 1.00 86.62 110 LYS A CA 1
ATOM 806 C C . LYS A 1 110 ? 6.343 8.481 -14.706 1.00 86.62 110 LYS A C 1
ATOM 808 O O . LYS A 1 110 ? 6.309 8.143 -13.521 1.00 86.62 110 LYS A O 1
ATOM 813 N N . GLY A 1 111 ? 6.432 9.758 -15.078 1.00 86.75 111 GLY A N 1
ATOM 814 C CA . GLY A 1 111 ? 6.424 10.880 -14.136 1.00 86.75 111 GLY A CA 1
ATOM 815 C C . GLY A 1 111 ? 5.117 10.962 -13.343 1.00 86.75 111 GLY A C 1
ATOM 816 O O . GLY A 1 111 ? 5.143 11.061 -12.115 1.00 86.75 111 GLY A O 1
ATOM 817 N N . MET A 1 112 ? 3.974 10.826 -14.021 1.00 88.62 112 MET A N 1
ATOM 818 C CA . MET A 1 112 ? 2.658 10.790 -13.370 1.00 88.62 112 MET A CA 1
ATOM 819 C C . MET A 1 112 ? 2.507 9.577 -12.444 1.00 88.62 112 MET A C 1
ATOM 821 O O . MET A 1 112 ? 2.029 9.726 -11.321 1.00 88.62 112 MET A O 1
ATOM 825 N N . ALA A 1 113 ? 2.959 8.396 -12.875 1.00 88.88 113 ALA A N 1
ATOM 826 C CA . ALA A 1 113 ? 2.939 7.183 -12.058 1.00 88.88 113 ALA A CA 1
ATOM 827 C C . ALA A 1 113 ? 3.820 7.320 -10.805 1.00 88.88 113 ALA A C 1
ATOM 829 O O . ALA A 1 113 ? 3.397 6.951 -9.712 1.00 88.88 113 ALA A O 1
ATOM 830 N N . THR A 1 114 ? 5.007 7.919 -10.945 1.00 92.50 114 THR A N 1
ATOM 831 C CA . THR A 1 114 ? 5.906 8.228 -9.820 1.00 92.50 114 THR A CA 1
ATOM 832 C C . THR A 1 114 ? 5.219 9.136 -8.801 1.00 92.50 114 THR A C 1
ATOM 834 O O . THR A 1 114 ? 5.203 8.824 -7.611 1.00 92.50 114 THR A O 1
ATOM 837 N N . LEU A 1 115 ? 4.616 10.238 -9.261 1.00 91.12 115 LEU A N 1
ATOM 838 C CA . LEU A 1 115 ? 3.886 11.177 -8.403 1.00 91.12 115 LEU A CA 1
ATOM 839 C C . LEU A 1 115 ? 2.703 10.507 -7.700 1.00 91.12 115 LEU A C 1
ATOM 841 O O . LEU A 1 115 ? 2.524 10.691 -6.497 1.00 91.12 115 LEU A O 1
ATOM 845 N N . ALA A 1 116 ? 1.922 9.708 -8.430 1.00 91.56 116 ALA A N 1
ATOM 846 C CA . ALA A 1 116 ? 0.793 8.975 -7.873 1.00 91.56 116 ALA A CA 1
ATOM 847 C C . ALA A 1 116 ? 1.240 7.978 -6.795 1.00 91.56 116 ALA A C 1
ATOM 849 O O . ALA A 1 116 ? 0.623 7.918 -5.734 1.00 91.56 116 ALA A O 1
ATOM 850 N N . ALA A 1 117 ? 2.332 7.244 -7.023 1.00 92.69 117 ALA A N 1
ATOM 851 C CA . ALA A 1 117 ? 2.863 6.288 -6.057 1.00 92.69 117 ALA A CA 1
ATOM 852 C C . ALA A 1 117 ? 3.443 6.976 -4.810 1.00 92.69 117 ALA A C 1
ATOM 854 O O . ALA A 1 117 ? 3.170 6.541 -3.691 1.00 92.69 117 ALA A O 1
ATOM 855 N N . TYR A 1 118 ? 4.154 8.096 -4.976 1.00 92.31 118 TYR A N 1
ATOM 856 C CA . TYR A 1 118 ? 4.605 8.933 -3.859 1.00 92.31 118 TYR A CA 1
ATOM 857 C C . TYR A 1 118 ? 3.433 9.477 -3.037 1.00 92.31 118 TYR A C 1
ATOM 859 O O . TYR A 1 118 ? 3.416 9.349 -1.811 1.00 92.31 118 TYR A O 1
ATOM 867 N N . GLY A 1 119 ? 2.436 10.057 -3.707 1.00 90.38 119 GLY A N 1
ATOM 868 C CA . GLY A 1 119 ? 1.236 10.572 -3.058 1.00 90.38 119 GLY A CA 1
ATOM 869 C C . GLY A 1 119 ? 0.479 9.470 -2.322 1.00 90.38 119 GLY A C 1
ATOM 870 O O . GLY A 1 119 ? 0.124 9.642 -1.160 1.00 90.38 119 GLY A O 1
ATOM 871 N N . ALA A 1 120 ? 0.296 8.310 -2.951 1.00 92.62 120 ALA A N 1
ATOM 872 C CA . ALA A 1 120 ? -0.371 7.169 -2.337 1.00 92.62 120 ALA A CA 1
ATOM 873 C C . ALA A 1 120 ? 0.362 6.678 -1.080 1.00 92.62 120 ALA A C 1
ATOM 875 O O . ALA A 1 120 ? -0.281 6.443 -0.059 1.00 92.62 120 ALA A O 1
ATOM 876 N N . PHE A 1 121 ? 1.693 6.570 -1.131 1.00 94.00 121 PHE A N 1
ATOM 877 C CA . PHE A 1 121 ? 2.497 6.078 -0.014 1.00 94.00 121 PHE A CA 1
ATOM 878 C C . PHE A 1 121 ? 2.450 6.999 1.211 1.00 94.00 121 PHE A C 1
ATOM 880 O O . PHE A 1 121 ? 2.308 6.521 2.335 1.00 94.00 121 PHE A O 1
ATOM 887 N N . TRP A 1 122 ? 2.567 8.314 1.008 1.00 93.12 122 TRP A N 1
ATOM 888 C CA . TRP A 1 122 ? 2.674 9.272 2.114 1.00 93.12 122 TRP A CA 1
ATOM 889 C C . TRP A 1 122 ? 1.327 9.849 2.556 1.00 93.12 122 TRP A C 1
ATOM 891 O O . TRP A 1 122 ? 1.127 10.088 3.744 1.00 93.12 122 TRP A O 1
ATOM 901 N N . LEU A 1 123 ? 0.389 10.082 1.635 1.00 93.56 123 LEU A N 1
ATOM 902 C CA . LEU A 1 123 ? -0.856 10.789 1.952 1.00 93.56 123 LEU A CA 1
ATOM 903 C C . LEU A 1 123 ? -1.961 9.848 2.424 1.00 93.56 123 LEU A C 1
ATOM 905 O O . LEU A 1 123 ? -2.666 10.184 3.371 1.00 93.56 123 LEU A O 1
ATOM 909 N N . LEU A 1 124 ? -2.132 8.675 1.805 1.00 93.88 124 LEU A N 1
ATOM 910 C CA . LEU A 1 124 ? -3.252 7.792 2.151 1.00 93.88 124 LEU A CA 1
ATOM 911 C C . LEU A 1 124 ? -3.175 7.272 3.598 1.00 93.88 124 LEU A C 1
ATOM 913 O O . LEU A 1 124 ? -4.180 7.392 4.301 1.00 93.88 124 LEU A O 1
ATOM 917 N N . PRO A 1 125 ? -2.024 6.780 4.104 1.00 93.00 125 PRO A N 1
ATOM 918 C CA . PRO A 1 125 ? -1.899 6.404 5.512 1.00 93.00 125 PRO A CA 1
ATOM 919 C C . PRO A 1 125 ? -2.152 7.575 6.465 1.00 93.00 125 PRO A C 1
ATOM 921 O O . PRO A 1 125 ? -2.850 7.414 7.467 1.00 93.00 125 PRO A O 1
ATOM 924 N N . LEU A 1 126 ? -1.627 8.761 6.134 1.00 94.19 126 LEU A N 1
ATOM 925 C CA . LEU A 1 126 ? -1.810 9.976 6.926 1.00 94.19 126 LEU A CA 1
ATOM 926 C C . LEU A 1 126 ? -3.289 10.350 7.053 1.00 94.19 126 LEU A C 1
ATOM 928 O O . LEU A 1 126 ? -3.764 10.598 8.160 1.00 94.19 126 LEU A O 1
ATOM 932 N N . ILE A 1 127 ? -4.013 10.357 5.930 1.00 93.62 127 ILE A N 1
ATOM 933 C CA . ILE A 1 127 ? -5.442 10.680 5.884 1.00 93.62 127 ILE A CA 1
ATOM 934 C C . ILE A 1 127 ? -6.215 9.740 6.808 1.00 93.62 127 ILE A C 1
ATOM 936 O O . ILE A 1 127 ? -6.978 10.216 7.642 1.00 93.62 127 ILE A O 1
ATOM 940 N N . VAL A 1 128 ? -5.975 8.426 6.732 1.00 94.38 128 VAL A N 1
ATOM 941 C CA . VAL A 1 128 ? -6.692 7.457 7.579 1.00 94.38 128 VAL A CA 1
ATOM 942 C C . VAL A 1 128 ? -6.433 7.706 9.065 1.00 94.38 128 VAL A C 1
ATOM 944 O O . VAL A 1 128 ? -7.384 7.764 9.849 1.00 94.38 128 VAL A O 1
ATOM 947 N N . VAL A 1 129 ? -5.167 7.892 9.458 1.00 94.56 129 VAL A N 1
ATOM 948 C CA . VAL A 1 129 ? -4.799 8.132 10.863 1.00 94.56 129 VAL A CA 1
ATOM 949 C C . VAL A 1 129 ? -5.430 9.424 11.386 1.00 94.56 129 VAL A C 1
ATOM 951 O O . VAL A 1 129 ? -6.001 9.423 12.481 1.00 94.56 129 VAL A O 1
ATOM 954 N N . ILE A 1 130 ? -5.368 10.515 10.614 1.00 93.25 130 ILE A N 1
ATOM 955 C CA . ILE A 1 130 ? -5.964 11.802 10.998 1.00 93.25 130 ILE A CA 1
ATOM 956 C C . ILE A 1 130 ? -7.479 11.665 11.118 1.00 93.25 130 ILE A C 1
ATOM 958 O O . ILE A 1 130 ? -8.037 12.063 12.137 1.00 93.25 130 ILE A O 1
ATOM 962 N N . THR A 1 131 ? -8.148 11.066 10.130 1.00 92.00 131 THR A N 1
ATOM 963 C CA . THR A 1 131 ? -9.607 10.911 10.150 1.00 92.00 131 THR A CA 1
ATOM 964 C C . THR A 1 131 ? -10.070 10.115 11.367 1.00 92.00 131 THR A C 1
ATOM 966 O O . THR A 1 131 ? -10.978 10.558 12.071 1.00 92.00 131 THR A O 1
ATOM 969 N N . TYR A 1 132 ? -9.428 8.985 11.678 1.00 92.12 132 TYR A N 1
ATOM 970 C CA . TYR A 1 132 ? -9.772 8.233 12.886 1.00 92.12 132 TYR A CA 1
ATOM 971 C C . TYR A 1 132 ? -9.475 9.007 14.168 1.00 92.12 132 TYR A C 1
ATOM 973 O O . TYR A 1 132 ? -10.271 8.945 15.102 1.00 92.12 132 TYR A O 1
ATOM 981 N N . SER A 1 133 ? -8.379 9.763 14.217 1.00 89.06 133 SER A N 1
ATOM 982 C CA . SER A 1 133 ? -8.060 10.594 15.382 1.00 89.06 133 SER A CA 1
ATOM 983 C C . SER A 1 133 ? -9.134 11.661 15.613 1.00 89.06 133 SER A C 1
ATOM 985 O O . SER A 1 133 ? -9.654 11.766 16.723 1.00 89.06 133 SER A O 1
ATOM 987 N N . VAL A 1 134 ? -9.528 12.392 14.564 1.00 90.00 134 VAL A N 1
ATOM 988 C CA . VAL A 1 134 ? -10.575 13.430 14.620 1.00 90.00 134 VAL A CA 1
ATOM 989 C C . VAL A 1 134 ? -11.902 12.846 15.096 1.00 90.00 134 VAL A C 1
ATOM 991 O O . VAL A 1 134 ? -12.476 13.356 16.053 1.00 90.00 134 VAL A O 1
ATOM 994 N N . MET A 1 135 ? -12.341 11.722 14.520 1.00 86.38 135 MET A N 1
ATOM 995 C CA . MET A 1 135 ? -13.587 11.063 14.933 1.00 86.38 135 MET A CA 1
ATOM 996 C C . MET A 1 135 ? -13.593 10.700 16.420 1.00 86.38 135 MET A C 1
ATOM 998 O O . MET A 1 135 ? -14.631 10.770 17.073 1.00 86.38 135 MET A O 1
ATOM 1002 N N . ILE A 1 136 ? -12.444 10.306 16.973 1.00 84.31 136 ILE A N 1
ATOM 1003 C CA . ILE A 1 136 ? -12.333 9.986 18.397 1.00 84.31 136 ILE A CA 1
ATOM 1004 C C . ILE A 1 136 ? -12.452 11.247 19.247 1.00 84.31 136 ILE A C 1
ATOM 1006 O O . ILE A 1 136 ? -13.208 11.226 20.219 1.00 84.31 136 ILE A O 1
ATOM 1010 N N . PHE A 1 137 ? -11.753 12.324 18.885 1.00 83.25 137 PHE A N 1
ATOM 1011 C CA . PHE A 1 137 ? -11.825 13.594 19.608 1.00 83.25 137 PHE A CA 1
ATOM 1012 C C . PHE A 1 137 ? -13.231 14.196 19.580 1.00 83.25 137 PHE A C 1
ATOM 1014 O O . PHE A 1 137 ? -13.725 14.589 20.629 1.00 83.25 137 PHE A O 1
ATOM 1021 N N . GLU A 1 138 ? -13.905 14.186 18.431 1.00 79.44 138 GLU A N 1
ATOM 1022 C CA . GLU A 1 138 ? -15.276 14.700 18.302 1.00 79.44 138 GLU A CA 1
ATOM 1023 C C . GLU A 1 138 ? -16.311 13.814 19.013 1.00 79.44 138 GLU A C 1
ATOM 1025 O O . GLU A 1 138 ? -17.321 14.308 19.508 1.00 79.44 138 GLU A O 1
ATOM 1030 N N . SER A 1 139 ? -16.068 12.500 19.104 1.00 67.88 139 SER A N 1
ATOM 1031 C CA . SER A 1 139 ? -16.960 11.572 19.817 1.00 67.88 139 SER A CA 1
ATOM 1032 C C . SER A 1 139 ? -16.837 11.624 21.343 1.00 67.88 139 SER A C 1
ATOM 1034 O O . SER A 1 139 ? -17.692 11.073 22.040 1.00 67.88 139 SER A O 1
ATOM 1036 N N . ARG A 1 140 ? -15.787 12.258 21.882 1.00 59.84 140 ARG A N 1
ATOM 1037 C CA . ARG A 1 140 ? -15.667 12.513 23.320 1.00 59.84 140 ARG A CA 1
ATOM 1038 C C . ARG A 1 140 ? -16.503 13.755 23.646 1.00 59.84 140 ARG A C 1
ATOM 1040 O O . ARG A 1 140 ? -16.162 14.832 23.164 1.00 59.84 140 ARG A O 1
ATOM 1047 N N . PRO A 1 141 ? -17.581 13.657 24.447 1.00 46.97 141 PRO A N 1
ATOM 1048 C CA . PRO A 1 141 ? -18.275 14.855 24.891 1.00 46.97 141 PRO A CA 1
ATOM 1049 C C . PRO A 1 141 ? -17.309 15.709 25.718 1.00 46.97 141 PRO A C 1
ATOM 1051 O O . PRO A 1 141 ? -16.538 15.183 26.522 1.00 46.97 141 PRO A O 1
ATOM 1054 N N . ALA A 1 142 ? -17.378 17.026 25.528 1.00 50.97 142 ALA A N 1
ATOM 1055 C CA . ALA A 1 142 ? -16.607 18.061 26.222 1.00 50.97 142 ALA A CA 1
ATOM 1056 C C . ALA A 1 142 ? -16.886 18.155 27.744 1.00 50.97 142 ALA A C 1
ATOM 1058 O O . ALA A 1 142 ? -16.732 19.212 28.337 1.00 50.97 142 ALA A O 1
ATOM 1059 N N . SER A 1 143 ? -17.338 17.074 28.383 1.00 46.28 143 SER A N 1
ATOM 1060 C CA . SER A 1 143 ? -17.788 17.025 29.777 1.00 46.28 143 SER A CA 1
ATOM 1061 C C . SER A 1 143 ? -16.834 16.231 30.677 1.00 46.28 143 SER A C 1
ATOM 1063 O O . SER A 1 143 ? -17.283 15.513 31.569 1.00 46.28 143 SER A O 1
ATOM 1065 N N . ALA A 1 144 ? -15.531 16.291 30.399 1.00 47.84 144 ALA A N 1
ATOM 1066 C CA . ALA A 1 144 ? -14.481 15.703 31.234 1.00 47.84 144 ALA A CA 1
ATOM 1067 C C . ALA A 1 144 ? -13.527 16.773 31.802 1.00 47.84 144 ALA A C 1
ATOM 1069 O O . ALA A 1 144 ? -12.359 16.477 32.047 1.00 47.84 144 ALA A O 1
ATOM 1070 N N . GLU A 1 145 ? -14.037 17.992 32.003 1.00 39.97 145 GLU A N 1
ATOM 1071 C CA . GLU A 1 145 ? -13.440 19.039 32.843 1.00 39.97 145 GLU A CA 1
ATOM 1072 C C . GLU A 1 145 ? -14.428 19.441 33.940 1.00 39.97 145 GLU A C 1
ATOM 1074 O O . GLU A 1 145 ? -15.629 19.607 33.616 1.00 39.97 145 GLU A O 1
#

=== Feature glossary ===
Annotated list of the representations used here:

Nearest PDB structures. The Foldseek neighbor list gives the closest experimentally determined structures in the PDB, ranked by structural alignment. TM-score near 1 means near-identical fold; near 0.3 means only rough topology match. This is how one finds what a novel AlphaFold prediction most resembles in the solved-structure universe.

Foldseek 3Di. Foldseek's 3Di representation compresses backbone geometry into a per-residue letter drawn from a learned twenty-state alphabet. It captures the tertiary interaction pattern around each residue — which residues are packed against it in space, regardless of where they are in sequence.

Radius of gyration, Cα contacts, bounding box. Radius of gyration (Rg) is the root-mean-square distance of Cα atoms from their centroid — a single number for overall size and compactness. A globular domain of N residues has Rg ≈ 2.2·N^0.38 Å; an extended or disordered chain has a much larger Rg. The Cα contact count is the number of residue pairs whose Cα atoms are within 8 Å and are more than four positions apart in sequence — a standard proxy for tertiary packing density. The bounding box is the smallest axis-aligned box enclosing all Cα atoms.

InterPro / GO / CATH / organism. The annotation block draws on four external resources. InterPro: which protein families and domains the sequence belongs to. GO: standardized terms for what the protein does, what process it participates in, and where in the cell it acts. CATH: which structural fold it has in the CATH hierarchy. Organism: the species of origin.

mmCIF coordinates. The mmCIF block holds the 3D Cartesian coordinates of each backbone atom (N, Cα, C, O) in ångströms. mmCIF is the PDB's canonical archive format — a tagged-loop text representation of the atomic model.

pLDDT. pLDDT is the predicted lDDT-Cα score: AlphaFold's confidence that the local environment of each residue (all inter-atomic distances within 15 Å) is correctly placed. It is a per-residue number between 0 and 100, with higher meaning more reliable.

Backbone torsions (φ/ψ). φ (phi) and ψ (psi) are the two rotatable backbone dihedrals per residue: φ is the C(i-1)–N–Cα–C torsion, ψ is the N–Cα–C–N(i+1) torsion, both in degrees on (−180°, 180°]. α-helical residues cluster near (−60°, −45°); β-strand residues near (−120°, +130°). A Ramachandran plot is simply a scatter of (φ, ψ) for every residue.

B-factor. For experimental (PDB) structures, the B-factor (temperature factor) quantifies the positional spread of each atom in the crystal — a combination of thermal vibration and static disorder — in units of Å². High B-factors mark flexible loops or poorly resolved regions; low B-factors mark the rigid, well-ordered core.

Secondary structure (3-state, P-SEA). SS3 is a coarse helix/strand/coil call (letters a/b/c) made by the P-SEA algorithm from inter-Cα distances and dihedrals. It is less detailed than DSSP but needs only Cα positions.

Predicted aligned error. Predicted aligned error is AlphaFold's pairwise confidence. Unlike pLDDT (per-residue), PAE is per-residue-pair and captures whether two parts of the structure are correctly placed relative to each other. Units are ångströms of expected positional error.

Solvent-accessible surface area. Solvent-accessible surface area (SASA) is the area in Å² traced out by the centre of a 1.4 Å probe sphere (a water molecule) rolled over the protein's van der Waals surface (Shrake–Rupley / Lee–Richards construction). Buried residues have near-zero SASA; fully exposed residues can exceed 200 Å². The total SASA scales roughly with the number of surface residues.

Secondary structure (8-state, DSSP). The SS8 string is DSSP's per-residue secondary-structure call. α-helix (H) means an i→i+4 H-bond ladder; β-strand (E) means the residue participates in a β-sheet; 3₁₀ (G) and π (I) are tighter and wider helices; T/S are turns/bends; '-' is loop.

Rendered structure images. Structure images are PyMOL renders from six orthogonal camera directions. Cartoon representation draws helices as coils and strands as arrows; sticks shows the backbone as bonds; surface shows the solvent-excluded envelope. Rainbow coloring maps sequence position to hue (blue→red, N→C); chain coloring assigns a distinct color per polypeptide.

Sequence. The amino-acid sequence is the protein's primary structure: the linear order of residues from the N-terminus to the C-terminus, written in one-letter code. Everything else here — the 3D coordinates, the secondary structure, the domain annotations — is ultimately a consequence of this string.

Contact-map, Ramachandran, and PAE plots. Three diagnostic plots accompany the record. The Cα contact map visualizes the tertiary structure as a 2D adjacency matrix (8 Å cutoff, sequence-local contacts suppressed). The Ramachandran plot shows the distribution of backbone (φ, ψ) torsions, with points in the α and β basins reflecting secondary structure content. The PAE plot shows AlphaFold's inter-residue confidence as a color matrix.